Protein AF-X1N8H4-F1 (afdb_monomer)

pLDDT: mean 92.62, std 8.55, range [50.84, 98.31]

InterPro domains:
  IPR000014 PAS domain [PS50112] (42-113)
  IPR000014 PAS domain [SM00091] (44-111)
  IPR000014 PAS domain [TIGR00229] (40-139)
  IPR000014 PAS domain [cd00130] (53-140)
  IPR013767 PAS fold [PF00989] (44-139)
  IPR035965 PAS domain superfamily [SSF55785] (31-139)

Nearest PDB structures (foldseek):
  8px4-assembly2_B-2  TM=8.822E-01  e=3.911E-05  Leptospira interrogans serovar Copenhageni
  2gj3-assembly1_A  TM=8.617E-01  e=3.073E-04  Azotobacter vinelandii
  4hh2-assembly1_D  TM=5.587E-01  e=5.689E-05  Cereibacter sphaeroides 2.4.1
  8dik-assembly1_A  TM=7.702E-01  e=1.214E-03  Escherichia coli
  4pky-assembly3_G  TM=8.090E-01  e=1.659E-03  Homo sapiens

Sequence (140 aa):
MINVETTKEQLIVELEALRWRVAELEKLEAERRQVEEALRESEEKYRHLFDDLNDAAFLADVETGLIVETNRRGTVMLGRSRDEIVGMHQSELHPPGQADKYRQKFATHIQKGHAADYDGEVIRKDGTIVLVTISASALT

Mean predicted aligned error: 6.9 Å

Secondary structure (DSSP, 8-state):
---HHHHHHHHHHHHHHHHHHHHHHHHHHHHHHHHHHHHHHHHHHHHHHHHT-SS--EEE-TTT-BEEEE-HHHHHHHT--HHHHTTSBGGGGS-TT-HHHHHHHHHHHHHHSEEEEEEEEEE-TTS-EEEEEEEEE---

Organism: NCBI:txid412755

Solvent-accessible surface area (backbone atoms only — not comparable to full-atom values): 7772 Å² total; per-residue (Å²): 131,84,58,68,66,63,55,51,55,52,50,50,54,51,49,53,54,50,52,53,51,50,54,52,49,53,50,52,50,52,55,49,51,53,52,52,48,54,49,51,56,50,51,52,51,50,51,52,56,52,43,67,38,88,59,64,42,74,44,56,42,88,89,78,37,27,22,73,44,61,25,61,34,30,26,64,70,31,66,38,56,60,81,71,46,41,69,35,47,60,39,71,44,31,48,88,93,43,36,67,62,46,46,52,50,52,55,49,24,56,76,60,40,47,36,77,75,40,83,44,58,34,36,25,72,88,64,51,76,42,83,42,76,48,68,51,68,50,87,128

Foldseek 3Di:
DPPVVVVVVVVVVVVVVVVVVVVVVVVVVVVVVVVVVVVVVVVVVVLVVQQPDPAWDWDADLPQQFTQFIHPRVCVVQVHDGVVRGRDRPLQQADPPCSVVVVVVSNVQQVVQWDDWDWGWGAHPVRDIDIDTDIDGDDD

Structure (mmCIF, N/CA/C/O backbone):
data_AF-X1N8H4-F1
#
_entry.id   AF-X1N8H4-F1
#
loop_
_atom_site.group_PDB
_atom_site.id
_atom_site.type_symbol
_atom_site.label_atom_id
_atom_site.label_alt_id
_atom_site.label_comp_id
_atom_site.label_asym_id
_atom_site.label_entity_id
_atom_site.label_seq_id
_atom_site.pdbx_PDB_ins_code
_atom_site.Cartn_x
_atom_site.Cartn_y
_atom_site.Cartn_z
_atom_site.occupancy
_atom_site.B_iso_or_equiv
_atom_site.auth_seq_id
_atom_site.auth_comp_id
_atom_site.auth_asym_id
_atom_site.auth_atom_id
_atom_site.pdbx_PDB_model_num
ATOM 1 N N . MET A 1 1 ? 26.321 20.329 -62.137 1.00 50.84 1 MET A N 1
ATOM 2 C CA . MET A 1 1 ? 26.365 18.852 -62.093 1.00 50.84 1 MET A CA 1
ATOM 3 C C . MET A 1 1 ? 26.707 18.454 -60.673 1.00 50.84 1 MET A C 1
ATOM 5 O O . MET A 1 1 ? 27.805 18.767 -60.237 1.00 50.84 1 MET A O 1
ATOM 9 N N . ILE A 1 2 ? 25.767 17.868 -59.930 1.00 54.22 2 ILE A N 1
ATOM 10 C CA . ILE A 1 2 ? 26.079 17.261 -58.629 1.00 54.22 2 ILE A CA 1
ATOM 11 C C . ILE A 1 2 ? 26.935 16.029 -58.934 1.00 54.22 2 ILE A C 1
ATOM 13 O O . ILE A 1 2 ? 26.549 15.216 -59.775 1.00 54.22 2 ILE A O 1
ATOM 17 N N . ASN A 1 3 ? 28.128 15.952 -58.347 1.00 62.09 3 ASN A N 1
ATOM 18 C CA . ASN A 1 3 ? 29.046 14.848 -58.591 1.00 62.09 3 ASN A CA 1
ATOM 19 C C . ASN A 1 3 ? 28.478 13.575 -57.944 1.00 62.09 3 ASN A C 1
ATOM 21 O O . ASN A 1 3 ? 28.346 13.501 -56.724 1.00 62.09 3 ASN A O 1
ATOM 25 N N . VAL A 1 4 ? 28.113 12.595 -58.772 1.00 67.69 4 VAL A N 1
ATOM 26 C CA . VAL A 1 4 ? 27.457 11.344 -58.358 1.00 67.69 4 VAL A CA 1
ATOM 27 C C . VAL A 1 4 ? 28.317 10.551 -57.364 1.00 67.69 4 VAL A C 1
ATOM 29 O O . VAL A 1 4 ? 27.771 9.855 -56.510 1.00 67.69 4 VAL A O 1
ATOM 32 N N . GLU A 1 5 ? 29.646 10.674 -57.430 1.00 70.50 5 GLU A N 1
ATOM 33 C CA . GLU A 1 5 ? 30.564 10.056 -56.461 1.00 70.50 5 GLU A CA 1
ATOM 34 C C . GLU A 1 5 ? 30.422 10.666 -55.063 1.00 70.50 5 GLU A C 1
ATOM 36 O O . GLU A 1 5 ? 30.256 9.929 -54.093 1.00 70.50 5 GLU A O 1
ATOM 41 N N . THR A 1 6 ? 30.351 11.996 -54.961 1.00 67.69 6 THR A N 1
ATOM 42 C CA . THR A 1 6 ? 30.174 12.699 -53.681 1.00 67.69 6 THR A CA 1
ATOM 43 C C . THR A 1 6 ? 28.835 12.350 -53.023 1.00 67.69 6 THR A C 1
ATOM 45 O O . THR A 1 6 ? 28.755 12.223 -51.805 1.00 67.69 6 THR A O 1
ATOM 48 N N . THR A 1 7 ? 27.781 12.125 -53.815 1.00 83.06 7 THR A N 1
ATOM 49 C CA . THR A 1 7 ? 26.475 11.686 -53.291 1.00 83.06 7 THR A CA 1
ATOM 50 C C . THR A 1 7 ? 26.514 10.251 -52.757 1.00 83.06 7 THR A C 1
ATOM 52 O O . THR A 1 7 ? 25.867 9.957 -51.755 1.00 83.06 7 THR A O 1
ATOM 55 N N . LYS A 1 8 ? 27.282 9.347 -53.381 1.00 87.81 8 LYS A N 1
ATOM 56 C CA . LYS A 1 8 ? 27.435 7.967 -52.889 1.00 87.81 8 LYS A CA 1
ATOM 57 C C . LYS A 1 8 ? 28.201 7.908 -51.570 1.00 87.81 8 LYS A C 1
ATOM 59 O O . LYS A 1 8 ? 27.780 7.187 -50.673 1.00 87.81 8 LYS A O 1
ATOM 64 N N . GLU A 1 9 ? 29.282 8.671 -51.439 1.00 90.69 9 GLU A N 1
ATOM 65 C CA . GLU A 1 9 ? 30.056 8.744 -50.192 1.00 90.69 9 GLU A CA 1
ATOM 66 C C . GLU A 1 9 ? 29.217 9.306 -49.038 1.00 90.69 9 GLU A C 1
ATOM 68 O O . GLU A 1 9 ? 29.212 8.739 -47.948 1.00 90.69 9 GLU A O 1
ATOM 73 N N . GLN A 1 10 ? 28.432 10.358 -49.294 1.00 89.88 10 GLN A N 1
ATOM 74 C CA . GLN A 1 10 ? 27.507 10.921 -48.305 1.00 89.88 10 GLN A CA 1
ATOM 75 C C . GLN A 1 10 ? 26.458 9.902 -47.838 1.00 89.88 10 GLN A C 1
ATOM 77 O O . GLN A 1 10 ? 26.237 9.763 -46.637 1.00 89.88 10 GLN A O 1
ATOM 82 N N . LEU A 1 11 ? 25.862 9.146 -48.767 1.00 92.44 11 LEU A N 1
ATOM 83 C CA . LEU A 1 11 ? 24.883 8.105 -48.436 1.00 92.44 11 LEU A CA 1
ATOM 84 C C . LEU A 1 11 ? 25.494 6.953 -47.626 1.00 92.44 11 LEU A C 1
ATOM 86 O O . LEU A 1 11 ? 24.815 6.391 -46.772 1.00 92.44 11 LEU A O 1
ATOM 90 N N . ILE A 1 12 ? 26.759 6.593 -47.872 1.00 94.31 12 ILE A N 1
ATOM 91 C CA . ILE A 1 12 ? 27.456 5.562 -47.087 1.00 94.31 12 ILE A CA 1
ATOM 92 C C . ILE A 1 12 ? 27.632 6.029 -45.640 1.00 94.31 12 ILE A C 1
ATOM 94 O O . ILE A 1 12 ? 27.279 5.290 -44.724 1.00 94.31 12 ILE A O 1
ATOM 98 N N . VAL A 1 13 ? 28.095 7.265 -45.432 1.00 94.94 13 VAL A N 1
ATOM 99 C CA . VAL A 1 13 ? 28.268 7.838 -44.087 1.00 94.94 13 VAL A CA 1
ATOM 100 C C . VAL A 1 13 ? 26.933 7.922 -43.343 1.00 94.94 13 VAL A C 1
ATOM 102 O O . VAL A 1 13 ? 26.849 7.559 -42.170 1.00 94.94 13 VAL A O 1
ATOM 105 N N . GLU A 1 14 ? 25.867 8.356 -44.018 1.00 95.19 14 GLU A N 1
ATOM 106 C CA . GLU A 1 14 ? 24.528 8.425 -43.423 1.00 95.19 14 GLU A CA 1
ATOM 107 C C . GLU A 1 14 ? 23.984 7.031 -43.071 1.00 95.19 14 GLU A C 1
ATOM 109 O O . GLU A 1 14 ? 23.422 6.833 -41.992 1.00 95.19 14 GLU A O 1
ATOM 114 N N . LEU A 1 15 ? 24.211 6.035 -43.935 1.00 95.81 15 LEU A N 1
ATOM 115 C CA . LEU A 1 15 ? 23.825 4.649 -43.676 1.00 95.81 15 LEU A CA 1
ATOM 116 C C . LEU A 1 15 ? 24.580 4.056 -42.479 1.00 95.81 15 LEU A C 1
ATOM 118 O O . LEU A 1 15 ? 23.983 3.343 -41.671 1.00 95.81 15 LEU A O 1
ATOM 122 N N . GLU A 1 16 ? 25.876 4.337 -42.346 1.00 97.00 16 GLU A N 1
ATOM 123 C CA . GLU A 1 16 ? 26.683 3.906 -41.200 1.00 97.00 16 GLU A CA 1
ATOM 124 C C . GLU A 1 16 ? 26.206 4.556 -39.897 1.00 97.00 16 GLU A C 1
ATOM 126 O O . GLU A 1 16 ? 26.028 3.860 -38.893 1.00 97.00 16 GLU A O 1
ATOM 131 N N . ALA A 1 17 ? 25.902 5.856 -39.926 1.00 96.19 17 ALA A N 1
ATOM 132 C CA . ALA A 1 17 ? 25.345 6.569 -38.781 1.00 96.19 17 ALA A CA 1
ATOM 133 C C . ALA A 1 17 ? 23.975 6.007 -38.365 1.00 96.19 17 ALA A C 1
ATOM 135 O O . ALA A 1 17 ? 23.723 5.797 -37.174 1.00 96.19 17 ALA A O 1
ATOM 136 N N . LEU A 1 18 ? 23.100 5.704 -39.331 1.00 96.62 18 LEU A N 1
ATOM 137 C CA . LEU A 1 18 ? 21.789 5.121 -39.050 1.00 96.62 18 LEU A CA 1
ATOM 138 C C . LEU A 1 18 ? 21.915 3.712 -38.459 1.00 96.62 18 LEU A C 1
ATOM 140 O O . LEU A 1 18 ? 21.226 3.398 -37.491 1.00 96.62 18 LEU A O 1
ATOM 144 N N . ARG A 1 19 ? 22.823 2.880 -38.983 1.00 96.94 19 ARG A N 1
ATOM 145 C CA . ARG A 1 19 ? 23.103 1.546 -38.424 1.00 96.94 19 ARG A CA 1
ATOM 146 C C . ARG A 1 19 ? 23.582 1.625 -36.981 1.00 96.94 19 ARG A C 1
ATOM 148 O O . ARG A 1 19 ? 23.104 0.864 -36.146 1.00 96.94 19 ARG A O 1
ATOM 155 N N . TRP A 1 20 ? 24.478 2.564 -36.682 1.00 96.56 20 TRP A N 1
ATOM 156 C CA . TRP A 1 20 ? 24.934 2.793 -35.314 1.00 96.56 20 TRP A CA 1
ATOM 157 C C . TRP A 1 20 ? 23.776 3.212 -34.403 1.00 96.56 20 TRP A C 1
ATOM 159 O O . TRP A 1 20 ? 23.629 2.691 -33.299 1.00 96.56 20 TRP A O 1
ATOM 169 N N . ARG A 1 21 ? 22.893 4.095 -34.889 1.00 97.25 21 ARG A N 1
ATOM 170 C CA . ARG A 1 21 ? 21.727 4.536 -34.120 1.00 97.25 21 ARG A CA 1
ATOM 171 C C . ARG A 1 21 ? 20.731 3.409 -33.854 1.00 97.25 21 ARG A C 1
ATOM 173 O O . ARG A 1 21 ? 20.190 3.354 -32.755 1.00 97.25 21 ARG A O 1
ATOM 180 N N . VAL A 1 22 ? 20.496 2.530 -34.829 1.00 97.69 22 VAL A N 1
ATOM 181 C CA . VAL A 1 22 ? 19.633 1.350 -34.660 1.00 97.69 22 VAL A CA 1
ATOM 182 C C . VAL A 1 22 ? 20.212 0.409 -33.607 1.00 97.69 22 VAL A C 1
ATOM 184 O O . VAL A 1 22 ? 19.492 0.048 -32.683 1.00 97.69 22 VAL A O 1
ATOM 187 N N . ALA A 1 23 ? 21.509 0.098 -33.675 1.00 96.88 23 ALA A N 1
ATOM 188 C CA . ALA A 1 23 ? 22.157 -0.768 -32.689 1.00 96.88 23 ALA A CA 1
ATOM 189 C C . ALA A 1 23 ? 22.059 -0.204 -31.257 1.00 96.88 23 A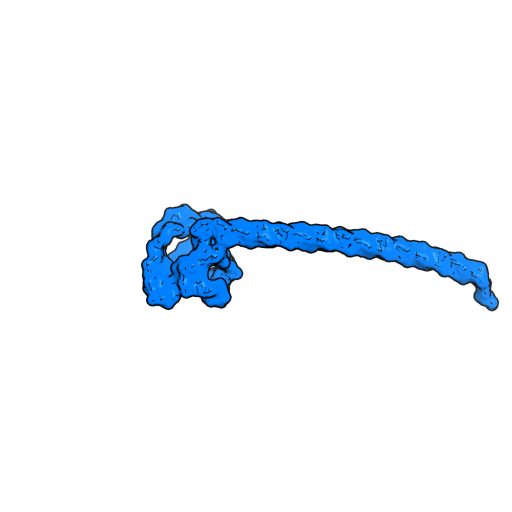LA A C 1
ATOM 191 O O . ALA A 1 23 ? 21.809 -0.947 -30.308 1.00 96.88 23 ALA A O 1
ATOM 192 N N . GLU A 1 24 ? 22.202 1.115 -31.096 1.00 97.56 24 GLU A N 1
ATOM 193 C CA . GLU A 1 24 ? 22.050 1.771 -29.793 1.00 97.56 24 GLU A CA 1
ATOM 194 C C . GLU A 1 24 ? 20.603 1.701 -29.271 1.00 97.56 24 GLU A C 1
ATOM 196 O O . GLU A 1 24 ? 20.379 1.476 -28.083 1.00 97.56 24 GLU A O 1
ATOM 201 N N . LEU A 1 25 ? 19.607 1.854 -30.151 1.00 97.38 25 LEU A N 1
ATOM 202 C CA . LEU A 1 25 ? 18.195 1.735 -29.777 1.00 97.38 25 LEU A CA 1
ATOM 203 C C . LEU A 1 25 ? 17.820 0.304 -29.384 1.00 97.38 25 LEU A C 1
ATOM 205 O O . LEU A 1 25 ? 17.115 0.118 -28.395 1.00 97.38 25 LEU A O 1
ATOM 209 N N . GLU A 1 26 ? 18.308 -0.695 -30.119 1.00 97.50 26 GLU A N 1
ATOM 210 C CA . GLU A 1 26 ? 18.091 -2.110 -29.796 1.00 97.50 26 GLU A CA 1
ATOM 211 C C . GLU A 1 26 ? 18.691 -2.467 -28.433 1.00 97.50 26 GLU A C 1
ATOM 213 O O . GLU A 1 26 ? 18.062 -3.161 -27.631 1.00 97.50 26 GLU A O 1
ATOM 218 N N . LYS A 1 27 ? 19.884 -1.939 -28.135 1.00 97.25 27 LYS A N 1
ATOM 219 C CA . LYS A 1 27 ? 20.521 -2.104 -26.828 1.00 97.25 27 LYS A CA 1
ATOM 220 C C . LYS A 1 27 ? 19.691 -1.466 -25.710 1.00 97.25 27 LYS A C 1
ATOM 222 O O . LYS A 1 27 ? 19.418 -2.132 -24.714 1.00 97.25 27 LYS A O 1
ATOM 227 N N . LEU A 1 28 ? 19.249 -0.219 -25.886 1.00 97.44 28 LEU A N 1
ATOM 228 C CA . LEU A 1 28 ? 18.414 0.475 -24.902 1.00 97.44 28 LEU A CA 1
ATOM 229 C C . LEU A 1 28 ? 17.078 -0.247 -24.671 1.00 97.44 28 LEU A C 1
ATOM 231 O O . LEU A 1 28 ? 16.601 -0.327 -23.541 1.00 97.44 28 LEU A O 1
ATOM 235 N N . GLU A 1 29 ? 16.464 -0.788 -25.725 1.00 97.75 29 GLU A N 1
ATOM 236 C CA . GLU A 1 29 ? 15.230 -1.564 -25.601 1.00 97.75 29 GLU A CA 1
ATOM 237 C C . GLU A 1 29 ? 15.454 -2.870 -24.828 1.00 97.75 29 GLU A C 1
ATOM 239 O O . GLU A 1 29 ? 14.639 -3.220 -23.971 1.00 97.75 29 GLU A O 1
ATOM 244 N N . ALA A 1 30 ? 16.560 -3.572 -25.083 1.00 97.50 30 ALA A N 1
ATOM 245 C CA . ALA A 1 30 ? 16.917 -4.772 -24.335 1.00 97.50 30 ALA A CA 1
ATOM 246 C C . ALA A 1 30 ? 17.148 -4.467 -22.845 1.00 97.50 30 ALA A C 1
ATOM 248 O O . ALA A 1 30 ? 16.616 -5.178 -21.992 1.00 97.50 30 ALA A O 1
ATOM 249 N N . GLU A 1 31 ? 17.873 -3.390 -22.530 1.00 97.12 31 GLU A N 1
ATOM 250 C CA . GLU A 1 31 ? 18.088 -2.928 -21.152 1.00 97.12 31 GLU A CA 1
ATOM 251 C C . GLU A 1 31 ? 16.762 -2.559 -20.472 1.00 97.12 31 GLU A C 1
ATOM 253 O O . GLU A 1 31 ? 16.500 -2.995 -19.349 1.00 97.12 31 GLU A O 1
ATOM 258 N N . ARG A 1 32 ? 15.872 -1.832 -21.165 1.00 97.44 32 ARG A N 1
ATOM 259 C CA . ARG A 1 32 ? 14.549 -1.477 -20.630 1.00 97.44 32 ARG A CA 1
ATOM 260 C C . ARG A 1 32 ? 13.721 -2.717 -20.303 1.00 97.44 32 ARG A C 1
ATOM 262 O O . ARG A 1 32 ? 13.169 -2.803 -19.212 1.00 97.44 32 ARG A O 1
ATOM 269 N N . ARG A 1 33 ? 13.671 -3.692 -21.216 1.00 97.25 33 ARG A N 1
ATOM 270 C CA . ARG A 1 33 ? 12.927 -4.947 -21.014 1.00 97.25 33 ARG A CA 1
ATOM 271 C C . ARG A 1 33 ? 13.471 -5.757 -19.840 1.00 97.25 33 ARG A C 1
ATOM 273 O O . ARG A 1 33 ? 12.689 -6.339 -19.100 1.00 97.25 33 ARG A O 1
ATOM 280 N N . GLN A 1 34 ? 14.790 -5.789 -19.650 1.00 96.56 34 GLN A N 1
ATOM 281 C CA . GLN A 1 34 ? 15.394 -6.467 -18.499 1.00 96.56 34 GLN A CA 1
ATOM 282 C C . GLN A 1 34 ? 14.983 -5.816 -17.175 1.00 96.56 34 GLN A C 1
ATOM 284 O O . GLN A 1 34 ? 14.674 -6.524 -16.220 1.00 96.56 34 GLN A O 1
ATOM 289 N N . VAL A 1 35 ? 14.947 -4.482 -17.121 1.00 96.06 35 VAL A N 1
ATOM 290 C CA . VAL A 1 35 ? 14.492 -3.747 -15.932 1.00 96.06 35 VAL A CA 1
ATOM 291 C C . VAL A 1 35 ? 13.000 -3.967 -15.679 1.00 96.06 35 VAL A C 1
ATOM 293 O O . VAL A 1 35 ? 12.614 -4.213 -14.540 1.00 96.06 35 VAL A O 1
ATOM 296 N N . GLU A 1 36 ? 12.167 -3.914 -16.722 1.00 96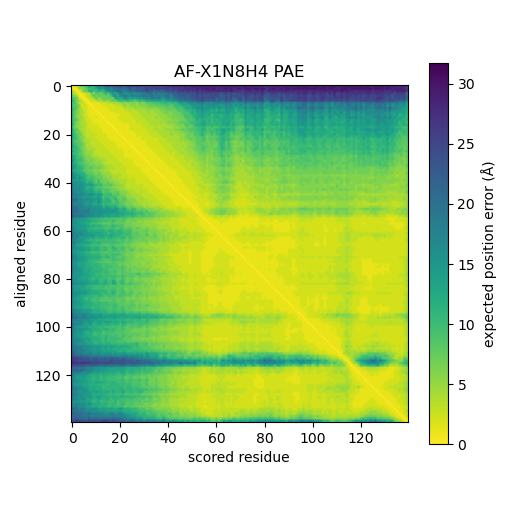.69 36 GLU A N 1
ATOM 297 C CA . GLU A 1 36 ? 10.724 -4.181 -16.628 1.00 96.69 36 GLU A CA 1
ATOM 298 C C . GLU A 1 36 ? 10.446 -5.599 -16.106 1.00 96.69 36 GLU A C 1
ATOM 300 O O . GLU A 1 36 ? 9.613 -5.776 -15.218 1.00 96.69 36 GLU A O 1
ATOM 305 N N . GLU A 1 37 ? 11.174 -6.601 -16.601 1.00 96.88 37 GLU A N 1
ATOM 306 C CA . GLU A 1 37 ? 11.008 -7.987 -16.162 1.00 96.88 37 GLU A CA 1
ATOM 307 C C . GLU A 1 37 ? 11.477 -8.193 -14.719 1.00 96.88 37 GLU A C 1
ATOM 309 O O . GLU A 1 37 ? 10.755 -8.779 -13.915 1.00 96.88 37 GLU A O 1
ATOM 314 N N . ALA A 1 38 ? 12.639 -7.646 -14.350 1.00 95.38 38 ALA A N 1
ATOM 315 C CA . ALA A 1 38 ? 13.126 -7.710 -12.974 1.00 95.38 38 ALA A CA 1
ATOM 316 C C . ALA A 1 38 ? 12.166 -7.016 -11.989 1.00 95.38 38 ALA A C 1
ATOM 318 O O . ALA A 1 38 ? 11.975 -7.487 -10.865 1.00 95.38 38 ALA A O 1
ATOM 319 N N . LEU A 1 39 ? 11.538 -5.910 -12.407 1.00 95.00 39 LEU A N 1
ATOM 320 C CA . LEU A 1 39 ? 10.504 -5.238 -11.625 1.00 95.00 39 LEU A CA 1
ATOM 321 C C . LEU A 1 39 ? 9.270 -6.134 -11.466 1.00 95.00 39 LEU A C 1
ATOM 323 O O . LEU A 1 39 ? 8.821 -6.337 -10.340 1.00 95.00 39 LEU A O 1
ATOM 327 N N . ARG A 1 40 ? 8.773 -6.723 -12.561 1.00 94.94 40 ARG A N 1
ATOM 328 C CA . ARG A 1 40 ? 7.621 -7.638 -12.550 1.00 94.94 40 ARG A CA 1
ATOM 329 C C . ARG A 1 40 ? 7.852 -8.833 -11.622 1.00 94.94 40 ARG A C 1
ATOM 331 O O . ARG A 1 40 ? 7.000 -9.136 -10.791 1.00 94.94 40 ARG A O 1
ATOM 338 N N . GLU A 1 41 ? 9.010 -9.482 -11.720 1.00 95.06 41 GLU A N 1
ATOM 339 C CA . GLU A 1 41 ? 9.378 -10.610 -10.855 1.00 95.06 41 GLU A CA 1
ATOM 340 C C . GLU A 1 41 ? 9.445 -10.201 -9.374 1.00 95.06 41 GLU A C 1
ATOM 342 O O . GLU A 1 41 ? 8.994 -10.938 -8.492 1.00 95.06 41 GLU A O 1
ATOM 347 N N . SER A 1 42 ? 9.979 -9.010 -9.086 1.00 94.38 42 SER A N 1
ATOM 348 C CA . SER A 1 42 ? 10.034 -8.463 -7.728 1.00 94.38 42 SER A CA 1
ATOM 349 C C . SER A 1 42 ? 8.636 -8.170 -7.170 1.00 94.38 42 SER A C 1
ATOM 351 O O . SER A 1 42 ? 8.341 -8.531 -6.029 1.00 94.38 42 SER A O 1
ATOM 353 N N . GLU A 1 43 ? 7.751 -7.571 -7.971 1.00 92.75 43 GLU A N 1
ATOM 354 C CA . GLU A 1 43 ? 6.364 -7.281 -7.590 1.00 92.75 43 GLU A CA 1
ATOM 355 C C . GLU A 1 43 ? 5.554 -8.555 -7.337 1.00 92.75 43 GLU A C 1
ATOM 357 O O . GLU A 1 43 ? 4.825 -8.640 -6.347 1.00 92.75 43 GLU A O 1
ATOM 362 N N . GLU A 1 44 ? 5.699 -9.569 -8.192 1.00 93.06 44 GLU A N 1
ATOM 363 C CA . GLU A 1 44 ? 5.052 -10.872 -8.011 1.00 93.06 44 GLU A CA 1
ATOM 364 C C . GLU A 1 44 ? 5.531 -11.546 -6.729 1.00 93.06 44 GLU A C 1
ATOM 366 O O . GLU A 1 44 ? 4.721 -12.004 -5.920 1.00 93.06 44 GLU A O 1
ATOM 371 N N . LYS A 1 45 ? 6.844 -11.539 -6.486 1.00 92.81 45 LYS A N 1
ATOM 372 C CA . LYS A 1 45 ? 7.421 -12.068 -5.250 1.00 92.81 45 LYS A CA 1
ATOM 373 C C . LYS A 1 45 ? 6.917 -11.318 -4.017 1.00 92.81 45 LYS A C 1
ATOM 375 O O . LYS A 1 45 ? 6.559 -11.963 -3.033 1.00 92.81 45 LYS A O 1
ATOM 380 N N . TYR A 1 46 ? 6.876 -9.985 -4.056 1.00 91.06 46 TYR A N 1
ATOM 381 C CA . TYR A 1 46 ? 6.327 -9.173 -2.969 1.00 91.06 46 TYR A CA 1
ATOM 382 C C . TYR A 1 46 ? 4.864 -9.534 -2.701 1.00 91.06 46 TYR A C 1
ATOM 384 O O . TYR A 1 46 ? 4.508 -9.802 -1.555 1.00 91.06 46 TYR A O 1
ATOM 392 N N . ARG A 1 47 ? 4.038 -9.609 -3.751 1.00 89.50 47 ARG A N 1
ATOM 393 C CA . ARG A 1 47 ? 2.616 -9.947 -3.635 1.00 89.50 47 ARG A CA 1
ATOM 394 C C . ARG A 1 47 ? 2.417 -11.317 -2.998 1.00 89.50 47 ARG A C 1
ATOM 396 O O . ARG A 1 47 ? 1.644 -11.430 -2.055 1.00 89.50 47 ARG A O 1
ATOM 403 N N . HIS A 1 48 ? 3.154 -12.328 -3.458 1.00 90.25 48 HIS A N 1
ATOM 404 C CA . HIS A 1 48 ? 3.097 -13.668 -2.876 1.00 90.25 48 HIS A CA 1
ATOM 405 C C . HIS A 1 48 ? 3.477 -13.669 -1.396 1.00 90.25 48 HIS A C 1
ATOM 407 O O . HIS A 1 48 ? 2.721 -14.174 -0.574 1.00 90.25 48 HIS A O 1
ATOM 413 N N . LEU A 1 49 ? 4.605 -13.051 -1.038 1.00 91.62 49 LEU A N 1
ATOM 414 C CA . LEU A 1 49 ? 5.046 -12.992 0.355 1.00 91.62 49 LEU A CA 1
ATOM 415 C C . LEU A 1 49 ? 4.045 -12.257 1.248 1.00 91.62 49 LEU A C 1
ATOM 417 O O . LEU A 1 49 ? 3.805 -12.694 2.368 1.00 91.62 49 LEU A O 1
ATOM 421 N N . PHE A 1 50 ? 3.471 -11.158 0.763 1.00 92.88 50 PHE A N 1
ATOM 422 C CA . PHE A 1 50 ? 2.517 -10.344 1.507 1.00 92.88 50 PHE A CA 1
ATOM 423 C C . PHE A 1 50 ? 1.172 -11.059 1.719 1.00 92.88 50 PHE A C 1
ATOM 425 O O . PHE A 1 50 ? 0.620 -11.017 2.823 1.00 92.88 50 PHE A O 1
ATOM 432 N N . ASP A 1 51 ? 0.668 -11.758 0.698 1.00 91.12 51 ASP A N 1
ATOM 433 C CA . ASP A 1 51 ? -0.578 -12.530 0.777 1.00 91.12 51 ASP A CA 1
ATOM 434 C C . ASP A 1 51 ? -0.451 -13.840 1.563 1.00 91.12 51 ASP A C 1
ATOM 436 O O . ASP A 1 51 ? -1.430 -14.267 2.182 1.00 91.12 51 ASP A O 1
ATOM 440 N N . ASP A 1 52 ? 0.739 -14.443 1.585 1.00 89.75 52 ASP A N 1
ATOM 441 C CA . ASP A 1 52 ? 1.020 -15.671 2.338 1.00 89.75 52 ASP A CA 1
ATOM 442 C C . ASP A 1 52 ? 1.300 -15.417 3.831 1.00 89.75 52 ASP A C 1
ATOM 444 O O . ASP A 1 52 ? 1.377 -16.368 4.616 1.00 89.75 52 ASP A O 1
ATOM 448 N N . LEU A 1 53 ? 1.424 -14.153 4.265 1.00 91.69 53 LEU A N 1
ATOM 449 C CA . LEU A 1 53 ? 1.498 -13.822 5.691 1.00 91.69 53 LEU A CA 1
ATOM 450 C C . LEU A 1 53 ? 0.268 -14.371 6.422 1.00 91.69 53 LEU A C 1
ATOM 452 O O . LEU A 1 53 ? -0.865 -14.184 5.988 1.00 91.69 53 LEU A O 1
ATOM 456 N N . ASN A 1 54 ? 0.485 -15.013 7.573 1.00 91.38 54 ASN A N 1
ATOM 457 C CA . ASN A 1 54 ? -0.603 -15.545 8.401 1.00 91.38 54 ASN A CA 1
ATOM 458 C C . ASN A 1 54 ? -1.393 -14.449 9.132 1.00 91.38 54 ASN A C 1
ATOM 460 O O . ASN A 1 54 ? -2.573 -14.652 9.453 1.00 91.38 54 ASN A O 1
ATOM 464 N N . ASP A 1 55 ? -0.757 -13.302 9.355 1.00 94.31 55 ASP A N 1
ATOM 465 C CA . ASP A 1 55 ? -1.329 -12.155 10.047 1.00 94.31 55 ASP A CA 1
ATOM 466 C C . ASP A 1 55 ? -1.957 -11.172 9.062 1.00 94.31 55 ASP A C 1
ATOM 468 O O . ASP A 1 55 ? -1.567 -11.072 7.896 1.00 94.31 55 ASP A O 1
ATOM 472 N N . ALA A 1 56 ? -2.962 -10.440 9.538 1.00 96.62 56 ALA A N 1
ATOM 473 C CA . ALA A 1 56 ? -3.551 -9.348 8.784 1.00 96.62 56 ALA A CA 1
ATOM 474 C C . ALA A 1 56 ? -2.545 -8.200 8.655 1.00 96.62 56 ALA A C 1
ATOM 476 O O . ALA A 1 56 ? -2.067 -7.680 9.662 1.00 96.62 56 ALA A O 1
ATOM 477 N N . ALA A 1 57 ? -2.267 -7.787 7.422 1.00 96.06 57 ALA A N 1
ATOM 478 C CA . ALA A 1 57 ? -1.346 -6.702 7.124 1.00 96.06 57 ALA A CA 1
ATOM 479 C C . ALA A 1 57 ? -2.061 -5.576 6.373 1.00 96.06 57 ALA A C 1
ATOM 481 O O . ALA A 1 57 ? -2.913 -5.814 5.509 1.00 96.06 57 ALA A O 1
ATOM 482 N N . PHE A 1 58 ? -1.690 -4.344 6.712 1.00 96.00 58 PHE A N 1
ATOM 483 C CA . PHE A 1 58 ? -2.206 -3.122 6.111 1.00 96.00 58 PHE A CA 1
ATOM 484 C C . PHE A 1 58 ? -1.038 -2.178 5.863 1.00 96.00 58 PHE A C 1
ATOM 486 O O . PHE A 1 58 ? -0.215 -1.963 6.753 1.00 96.00 58 PHE A O 1
ATOM 493 N N . LEU A 1 59 ? -0.986 -1.603 4.668 1.00 95.56 59 LEU A N 1
ATOM 494 C CA . LEU A 1 59 ? -0.098 -0.497 4.348 1.00 95.56 59 LEU A CA 1
ATOM 495 C C . LEU A 1 59 ? -0.946 0.766 4.286 1.00 95.56 59 LEU A C 1
ATOM 497 O O . LEU A 1 59 ? -1.969 0.791 3.602 1.00 95.56 59 LEU A O 1
ATOM 501 N N . ALA A 1 60 ? -0.528 1.802 5.003 1.00 96.44 60 ALA A N 1
ATOM 502 C CA . ALA A 1 60 ? -1.192 3.094 4.995 1.00 96.44 60 ALA A CA 1
ATOM 503 C C . ALA A 1 60 ? -0.200 4.187 4.614 1.00 96.44 60 ALA A C 1
ATOM 505 O O . ALA A 1 60 ? 0.962 4.155 5.021 1.00 96.44 60 ALA A O 1
ATOM 506 N N . ASP A 1 61 ? -0.685 5.149 3.845 1.00 96.31 61 ASP A N 1
ATOM 507 C CA . ASP A 1 61 ? 0.049 6.353 3.509 1.00 96.31 61 ASP A CA 1
ATOM 508 C C . ASP A 1 61 ? 0.266 7.200 4.772 1.00 96.31 61 ASP A C 1
ATOM 510 O O . ASP A 1 61 ? -0.657 7.432 5.559 1.00 96.31 61 ASP A O 1
ATOM 514 N N . VAL A 1 62 ? 1.507 7.625 4.998 1.00 94.12 62 VAL A N 1
ATOM 515 C CA . VAL A 1 62 ? 1.904 8.300 6.242 1.00 94.12 62 VAL A CA 1
ATOM 516 C C . VAL A 1 62 ? 1.354 9.719 6.352 1.00 94.12 62 VAL A C 1
ATOM 518 O O . VAL A 1 62 ? 1.140 10.198 7.465 1.00 94.12 62 VAL A O 1
ATOM 521 N N . GLU A 1 63 ? 1.108 10.389 5.225 1.00 93.56 63 GLU A N 1
ATOM 522 C CA . GLU A 1 63 ? 0.635 11.775 5.201 1.00 93.56 63 GLU A CA 1
ATOM 523 C C . GLU A 1 63 ? -0.879 11.846 5.402 1.00 93.5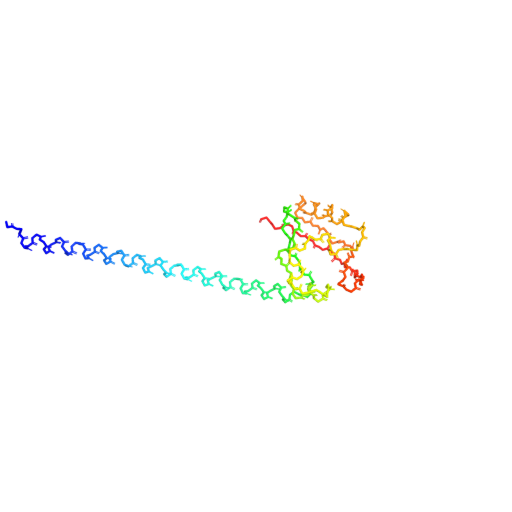6 63 GLU A C 1
ATOM 525 O O . GLU A 1 63 ? -1.387 12.668 6.166 1.00 93.56 63 GLU A O 1
ATOM 530 N N . THR A 1 64 ? -1.604 10.959 4.727 1.00 96.12 64 THR A N 1
ATOM 531 C CA . THR A 1 64 ? -3.067 10.964 4.666 1.00 96.12 64 THR A CA 1
ATOM 532 C C . THR A 1 64 ? -3.713 9.980 5.637 1.00 96.12 64 THR A C 1
ATOM 534 O O . THR A 1 64 ? -4.886 10.142 5.970 1.00 96.12 64 THR A O 1
ATOM 537 N N . GLY A 1 65 ? -2.985 8.954 6.089 1.00 96.00 65 GLY A N 1
ATOM 538 C CA . GLY A 1 65 ? -3.521 7.854 6.896 1.00 96.00 65 GLY A CA 1
ATOM 539 C C . GLY A 1 65 ? -4.445 6.907 6.124 1.00 96.00 65 GLY A C 1
ATOM 540 O O . GLY A 1 65 ? -5.099 6.061 6.742 1.00 96.00 65 GLY A O 1
ATOM 541 N N . LEU A 1 66 ? -4.533 7.056 4.798 1.00 98.19 66 LEU A N 1
ATOM 542 C CA . LEU A 1 66 ? -5.354 6.213 3.936 1.00 98.19 66 LEU A CA 1
ATOM 543 C C . LEU A 1 66 ? -4.677 4.865 3.720 1.00 98.19 66 LEU A C 1
ATOM 545 O O . LEU A 1 66 ? -3.480 4.791 3.449 1.00 98.19 66 LEU A O 1
ATOM 549 N N . ILE A 1 67 ? -5.451 3.791 3.813 1.00 98.25 67 ILE A N 1
ATOM 550 C CA . ILE A 1 67 ? -4.963 2.448 3.522 1.00 98.25 67 ILE A CA 1
ATOM 551 C C . ILE A 1 67 ? -4.742 2.338 2.015 1.00 98.25 67 ILE A C 1
ATOM 553 O O . ILE A 1 67 ? -5.667 2.538 1.231 1.00 98.25 67 ILE A O 1
ATOM 557 N N . VAL A 1 68 ? -3.523 2.001 1.613 1.00 97.19 68 VAL A N 1
ATOM 558 C CA . VAL A 1 68 ? -3.143 1.821 0.207 1.00 97.19 68 VAL A CA 1
ATOM 559 C C . VAL A 1 68 ? -3.162 0.352 -0.206 1.00 97.19 68 VAL A C 1
ATOM 561 O O . VAL A 1 68 ? -3.369 0.049 -1.378 1.00 97.19 68 VAL A O 1
ATOM 564 N N . GLU A 1 69 ? -2.982 -0.566 0.748 1.00 96.12 69 GLU A N 1
ATOM 565 C CA . GLU A 1 69 ? -2.927 -2.003 0.479 1.00 96.12 69 GLU A CA 1
ATOM 566 C C . GLU A 1 69 ? -3.298 -2.831 1.720 1.00 96.12 69 GLU A C 1
ATOM 568 O O . GLU A 1 69 ? -3.060 -2.422 2.859 1.00 96.12 69 GLU A O 1
ATOM 573 N N . THR A 1 70 ? -3.861 -4.021 1.506 1.00 97.56 70 THR A N 1
ATOM 574 C CA . THR A 1 70 ? -4.093 -5.023 2.551 1.00 97.56 70 THR A CA 1
ATOM 575 C C . THR A 1 70 ? -3.986 -6.435 1.990 1.00 97.56 70 THR A C 1
ATOM 577 O O . THR A 1 70 ? -4.383 -6.694 0.855 1.00 97.56 70 THR A O 1
ATOM 580 N N . ASN A 1 71 ? -3.457 -7.361 2.786 1.00 97.38 71 ASN A N 1
ATOM 581 C CA . ASN A 1 71 ? -3.316 -8.746 2.355 1.00 97.38 71 ASN A CA 1
ATOM 582 C C . ASN A 1 71 ? -4.630 -9.528 2.486 1.00 97.38 71 ASN A C 1
ATOM 584 O O . ASN A 1 71 ? -5.600 -9.103 3.132 1.00 97.38 71 ASN A O 1
ATOM 588 N N . ARG A 1 72 ? -4.643 -10.750 1.942 1.00 96.31 72 ARG A N 1
ATOM 589 C CA . ARG A 1 72 ? -5.785 -11.666 2.079 1.00 96.31 72 ARG A CA 1
ATOM 590 C C . ARG A 1 72 ? -6.246 -11.844 3.531 1.00 96.31 72 ARG A C 1
ATOM 592 O O . ARG A 1 72 ? -7.450 -11.906 3.783 1.00 96.31 72 ARG A O 1
ATOM 599 N N . ARG A 1 73 ? -5.341 -11.909 4.508 1.00 97.56 73 ARG A N 1
ATOM 600 C CA . ARG A 1 73 ? -5.724 -12.084 5.920 1.00 97.56 73 ARG A CA 1
ATOM 601 C C . ARG A 1 73 ? -6.427 -10.860 6.498 1.00 97.56 73 ARG A C 1
ATOM 603 O O . ARG A 1 73 ? -7.375 -11.044 7.258 1.00 97.56 73 ARG A O 1
ATOM 610 N N . GLY A 1 74 ? -6.053 -9.647 6.093 1.00 97.56 74 GLY A N 1
ATOM 611 C CA . GLY A 1 74 ? -6.751 -8.412 6.459 1.00 97.56 74 GLY A CA 1
ATOM 612 C C . GLY A 1 74 ? -8.198 -8.394 5.975 1.00 97.56 74 GLY A C 1
ATOM 613 O O . GLY A 1 74 ? -9.107 -8.130 6.767 1.00 97.56 74 GLY A O 1
ATOM 614 N N . THR A 1 75 ? -8.433 -8.793 4.721 1.00 97.38 75 THR A N 1
ATOM 615 C CA . THR A 1 75 ? -9.796 -8.898 4.160 1.00 97.38 75 THR A CA 1
ATOM 616 C C . THR A 1 75 ? -10.669 -9.890 4.937 1.00 97.38 75 THR A C 1
ATOM 618 O O . THR A 1 75 ? -11.785 -9.564 5.347 1.00 97.38 75 THR A O 1
ATOM 621 N N . VAL A 1 76 ? -10.131 -11.081 5.232 1.00 97.00 76 VAL A N 1
ATOM 622 C CA . VAL A 1 76 ? -10.814 -12.117 6.022 1.00 97.00 76 VAL A CA 1
ATOM 623 C C . VAL A 1 76 ? -11.076 -11.638 7.448 1.00 97.00 76 VAL A C 1
ATOM 625 O O . VAL A 1 76 ? -12.176 -11.827 7.966 1.00 97.00 76 VAL A O 1
ATOM 628 N N . MET A 1 77 ? -10.092 -10.998 8.085 1.00 97.25 77 MET A N 1
ATOM 629 C CA . MET A 1 77 ? -10.220 -10.507 9.454 1.00 97.25 77 MET A CA 1
ATOM 630 C C . MET A 1 77 ? -11.320 -9.455 9.572 1.00 97.25 77 MET A C 1
ATOM 632 O O . MET A 1 77 ? -12.100 -9.531 10.517 1.00 97.25 77 MET A O 1
ATOM 636 N N . LEU A 1 78 ? -11.398 -8.505 8.636 1.00 97.75 78 LEU A N 1
ATOM 637 C CA . LEU A 1 78 ? -12.374 -7.411 8.668 1.00 97.75 78 LEU A CA 1
ATOM 638 C C . LEU A 1 78 ? -13.738 -7.787 8.073 1.00 97.75 78 LEU A C 1
ATOM 640 O O . LEU A 1 78 ? -14.715 -7.065 8.283 1.00 97.75 78 LEU A O 1
ATOM 644 N N . GLY A 1 79 ? -13.824 -8.890 7.325 1.00 97.81 79 GLY A N 1
ATOM 645 C CA . GLY A 1 79 ? -15.026 -9.248 6.568 1.00 97.81 79 GLY A CA 1
ATOM 646 C C . GLY A 1 79 ? -15.358 -8.223 5.476 1.00 97.81 79 GLY A C 1
ATOM 647 O O . GLY A 1 79 ? -16.531 -7.994 5.178 1.00 97.81 79 GLY A O 1
ATOM 648 N N . ARG A 1 80 ? -14.332 -7.564 4.925 1.00 98.19 80 ARG A N 1
ATOM 649 C CA . ARG A 1 80 ? -14.428 -6.552 3.863 1.00 98.19 80 ARG A CA 1
ATOM 650 C C . ARG A 1 80 ? -13.566 -6.981 2.686 1.00 98.19 80 ARG A C 1
ATOM 652 O O . ARG A 1 80 ? -12.508 -7.576 2.883 1.00 98.19 80 ARG A O 1
ATOM 659 N N . SER A 1 81 ? -14.009 -6.678 1.473 1.00 97.88 81 SER A N 1
ATOM 660 C CA . SER A 1 81 ? -13.165 -6.843 0.289 1.00 97.88 81 SER A CA 1
ATOM 661 C C . SER A 1 81 ? -12.004 -5.844 0.305 1.00 97.88 81 SER A C 1
ATOM 663 O O . SER A 1 81 ? -12.070 -4.812 0.975 1.00 97.88 81 SER A O 1
ATOM 665 N N . ARG A 1 82 ? -10.938 -6.138 -0.446 1.00 96.88 82 ARG A N 1
ATOM 666 C CA . ARG A 1 82 ? -9.796 -5.226 -0.601 1.00 96.88 82 ARG A CA 1
ATOM 667 C C . ARG A 1 82 ? -10.246 -3.846 -1.090 1.00 96.88 82 ARG A C 1
ATOM 669 O O . ARG A 1 82 ? -9.825 -2.848 -0.520 1.00 96.88 82 ARG A O 1
ATOM 676 N N . ASP A 1 83 ? -11.142 -3.804 -2.072 1.00 97.69 83 ASP A N 1
ATOM 677 C CA . ASP A 1 83 ? -11.641 -2.561 -2.677 1.00 97.69 83 ASP A CA 1
ATOM 678 C C . ASP A 1 83 ? -12.470 -1.708 -1.708 1.00 97.69 83 ASP A C 1
ATOM 680 O O . ASP A 1 83 ? -12.579 -0.501 -1.883 1.00 97.69 83 ASP A O 1
ATOM 684 N N . GLU A 1 84 ? -13.044 -2.318 -0.668 1.00 97.81 84 GLU A N 1
ATOM 685 C CA . GLU A 1 84 ? -13.718 -1.588 0.408 1.00 97.81 84 GLU A CA 1
ATOM 686 C C . GLU A 1 84 ? -12.750 -1.071 1.474 1.00 97.81 84 GLU A C 1
ATOM 688 O O . GLU A 1 84 ? -13.107 -0.150 2.201 1.00 97.81 84 GLU A O 1
ATOM 693 N N . ILE A 1 85 ? -11.579 -1.699 1.627 1.00 98.31 85 ILE A N 1
ATOM 694 C CA . ILE A 1 85 ? -10.573 -1.343 2.638 1.00 98.31 85 ILE A CA 1
ATOM 695 C C . ILE A 1 85 ? -9.629 -0.267 2.099 1.00 98.31 85 ILE A C 1
ATOM 697 O O . ILE A 1 85 ? -9.314 0.690 2.805 1.00 98.31 85 ILE A O 1
ATOM 701 N N . VAL A 1 86 ? -9.157 -0.426 0.863 1.00 98.00 86 VAL A N 1
ATOM 702 C CA . VAL A 1 86 ? -8.253 0.532 0.222 1.00 98.00 86 VAL A CA 1
ATOM 703 C C . VAL A 1 86 ? -8.978 1.865 0.041 1.00 98.00 86 VAL A C 1
ATOM 705 O O . VAL A 1 86 ? -10.096 1.923 -0.462 1.00 98.00 86 VAL A O 1
ATOM 708 N N . GLY A 1 87 ? -8.338 2.944 0.480 1.00 98.06 87 GLY A N 1
ATOM 709 C CA . GLY A 1 87 ? -8.912 4.285 0.523 1.00 98.06 87 GLY A CA 1
ATOM 710 C C . GLY A 1 87 ? -9.683 4.610 1.805 1.00 98.06 87 GLY A C 1
ATOM 711 O O . GLY A 1 87 ? -10.031 5.772 1.997 1.00 98.06 87 GLY A O 1
ATOM 712 N N . MET A 1 88 ? -9.916 3.653 2.712 1.00 97.81 88 MET A N 1
ATOM 713 C CA . MET A 1 88 ? -10.384 3.986 4.061 1.00 97.81 88 MET A CA 1
ATOM 714 C C . MET A 1 88 ? -9.268 4.653 4.858 1.00 97.81 88 MET A C 1
ATOM 716 O O . MET A 1 88 ? -8.098 4.281 4.743 1.00 97.81 88 MET A O 1
ATOM 720 N N . HIS A 1 89 ? -9.624 5.574 5.747 1.00 97.88 89 HIS A N 1
ATOM 721 C CA . HIS A 1 89 ? -8.674 6.067 6.730 1.00 97.88 89 HIS A CA 1
ATOM 722 C C . HIS A 1 89 ? -8.462 5.003 7.821 1.00 97.88 89 HIS A C 1
ATOM 724 O O . HIS A 1 89 ? -9.424 4.448 8.351 1.00 97.88 89 HIS A O 1
ATOM 730 N N . GLN A 1 90 ? -7.214 4.736 8.223 1.00 96.69 90 GLN A N 1
ATOM 731 C CA . GLN A 1 90 ? -6.876 3.657 9.173 1.00 96.69 90 GLN A CA 1
ATOM 732 C C . GLN A 1 90 ? -7.686 3.698 10.482 1.00 96.69 90 GLN A C 1
ATOM 734 O O . GLN A 1 90 ? -8.064 2.663 11.025 1.00 96.69 90 GLN A O 1
ATOM 739 N N . SER A 1 91 ? -8.049 4.898 10.955 1.00 96.81 91 SER A N 1
ATOM 740 C CA . SER A 1 91 ? -8.847 5.061 12.178 1.00 96.81 91 SER A CA 1
ATOM 741 C C . SER A 1 91 ? -10.255 4.460 12.089 1.00 96.81 91 SER A C 1
ATOM 743 O O . SER A 1 91 ? -10.885 4.242 13.120 1.00 96.81 91 SER A O 1
ATOM 745 N N . GLU A 1 92 ? -10.769 4.245 10.877 1.00 96.81 92 GLU A N 1
ATOM 746 C CA . GLU A 1 92 ? -12.085 3.654 10.609 1.00 96.81 92 GLU A CA 1
ATOM 747 C C . GLU A 1 92 ? -12.099 2.128 10.767 1.00 96.81 92 GLU A C 1
ATOM 749 O O . GLU A 1 92 ? -13.169 1.523 10.809 1.00 96.81 92 GLU A O 1
ATOM 75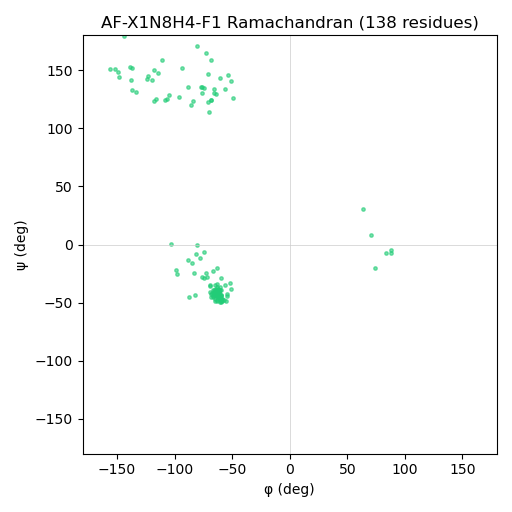4 N N . LEU A 1 93 ? -10.926 1.495 10.888 1.00 97.06 93 LEU A N 1
ATOM 755 C CA . LEU A 1 93 ? -10.822 0.068 11.201 1.00 97.06 93 LEU A CA 1
ATOM 756 C C . LEU A 1 93 ? -11.129 -0.244 12.667 1.00 97.06 93 LEU A C 1
ATOM 758 O O . LEU A 1 93 ? -11.193 -1.412 13.042 1.00 97.06 93 LEU A O 1
ATOM 762 N N . HIS A 1 94 ? -11.313 0.775 13.503 1.00 96.69 94 HIS A N 1
ATOM 763 C CA . HIS A 1 94 ? -11.466 0.641 14.946 1.00 96.69 94 HIS A CA 1
ATOM 764 C C . HIS A 1 94 ? -12.893 0.969 15.407 1.00 96.69 94 HIS A C 1
ATOM 766 O O . HIS A 1 94 ? -13.620 1.676 14.704 1.00 96.69 94 HIS A O 1
ATOM 772 N N . PRO A 1 95 ? -13.318 0.488 16.594 1.00 96.44 95 PRO A N 1
ATOM 773 C CA . PRO A 1 95 ? -14.657 0.756 17.106 1.00 96.44 95 PRO A CA 1
ATOM 774 C C . PRO A 1 95 ? -15.009 2.258 17.155 1.00 96.44 95 PRO A C 1
ATOM 776 O O . PRO A 1 95 ? -14.140 3.090 17.458 1.00 96.44 95 PRO A O 1
ATOM 779 N N . PRO A 1 96 ? -16.287 2.623 16.921 1.00 91.06 96 PRO A N 1
ATOM 780 C CA . PRO A 1 96 ? -16.753 4.002 17.028 1.00 91.06 96 PRO A CA 1
ATOM 781 C C . PRO A 1 96 ? -16.365 4.642 18.367 1.00 91.06 96 PRO A C 1
ATOM 783 O O . PRO A 1 96 ? -16.406 4.003 19.415 1.00 91.06 96 PRO A O 1
ATOM 786 N N . GLY A 1 97 ? -15.971 5.916 18.333 1.00 92.88 97 GLY A N 1
ATOM 787 C CA . GLY A 1 97 ? -15.504 6.648 19.517 1.00 92.88 97 GLY A CA 1
ATOM 788 C C . GLY A 1 97 ? -14.025 6.440 19.869 1.00 92.88 97 GLY A C 1
ATOM 789 O O . GLY A 1 97 ? -13.511 7.162 20.717 1.00 92.88 97 GLY A O 1
ATOM 790 N N . GLN A 1 98 ? -13.306 5.528 19.198 1.00 94.44 98 GLN A N 1
ATOM 791 C CA . GLN A 1 98 ? -11.857 5.350 19.393 1.00 94.44 98 GLN A CA 1
ATOM 792 C C . GLN A 1 98 ? -10.988 5.953 18.277 1.00 94.44 98 GLN A C 1
ATOM 794 O O . GLN A 1 98 ? -9.762 5.879 18.355 1.00 94.44 98 GLN A O 1
ATOM 799 N N . ALA A 1 99 ? -11.582 6.580 17.259 1.00 91.94 99 ALA A N 1
ATOM 800 C CA . ALA A 1 99 ? -10.851 7.078 16.091 1.00 91.94 99 ALA A CA 1
ATOM 801 C C . ALA A 1 99 ? -9.684 8.022 16.454 1.00 91.94 99 ALA A C 1
ATOM 803 O O . ALA A 1 99 ? -8.586 7.870 15.922 1.00 91.94 99 ALA A O 1
ATOM 804 N N . ASP A 1 100 ? -9.881 8.948 17.401 1.00 94.75 100 ASP A N 1
ATOM 805 C CA . ASP A 1 100 ? -8.830 9.885 17.830 1.00 94.75 100 ASP A CA 1
ATOM 806 C C . ASP A 1 100 ? -7.657 9.188 18.522 1.00 94.75 100 ASP A C 1
ATOM 808 O O . ASP A 1 100 ? -6.498 9.510 18.257 1.00 94.75 100 ASP A O 1
ATOM 812 N N . LYS A 1 101 ? -7.942 8.177 19.349 1.00 94.88 101 LYS A N 1
ATOM 813 C CA . LYS A 1 101 ? -6.920 7.350 20.005 1.00 94.88 101 LYS A CA 1
ATOM 814 C C . LYS A 1 101 ? -6.033 6.667 18.963 1.00 94.88 101 LYS A C 1
ATOM 816 O O . LYS A 1 101 ? -4.811 6.704 19.086 1.00 94.88 101 LYS A O 1
ATOM 821 N N . TYR A 1 102 ? -6.621 6.068 17.928 1.00 94.31 102 TYR A N 1
ATOM 822 C CA . TYR A 1 102 ? -5.849 5.377 16.890 1.00 94.31 102 TYR A CA 1
ATOM 823 C C . TYR A 1 102 ? -5.171 6.332 15.900 1.00 94.31 102 TYR A C 1
ATOM 825 O O . TYR A 1 102 ? -4.080 6.027 15.426 1.00 94.31 102 TYR A O 1
ATOM 833 N N . ARG A 1 103 ? -5.716 7.535 15.664 1.00 94.94 103 ARG A N 1
ATOM 834 C CA . ARG A 1 103 ? -4.985 8.619 14.980 1.00 94.94 103 ARG A CA 1
ATOM 835 C C . ARG A 1 103 ? -3.719 9.025 15.734 1.00 94.94 103 ARG A C 1
ATOM 837 O O . ARG A 1 103 ? -2.654 9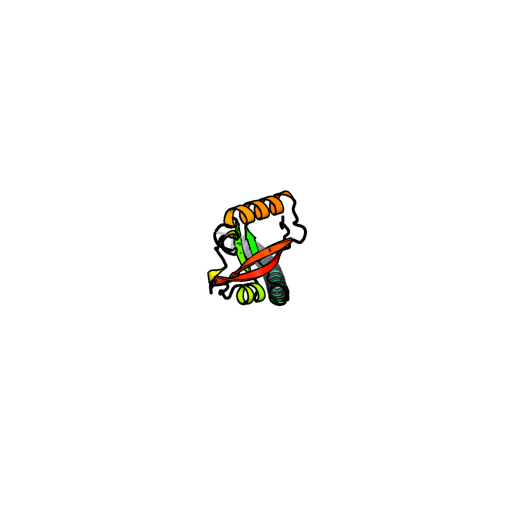.117 15.133 1.00 94.94 103 ARG A O 1
ATOM 844 N N . GLN A 1 104 ? -3.814 9.218 17.049 1.00 93.38 104 GLN A N 1
ATOM 845 C CA . GLN A 1 104 ? -2.659 9.572 17.881 1.00 93.38 104 GLN A CA 1
ATOM 846 C C . GLN A 1 104 ? -1.610 8.458 17.917 1.00 93.38 104 GLN A C 1
ATOM 848 O O . GLN A 1 104 ? -0.413 8.738 17.817 1.00 93.38 104 GLN A O 1
ATOM 853 N N . LYS A 1 105 ? -2.043 7.194 18.019 1.00 92.19 105 LYS A N 1
ATOM 854 C CA . LYS A 1 105 ? -1.136 6.043 17.921 1.00 92.19 105 LYS A CA 1
ATOM 855 C C . LYS A 1 105 ? -0.430 6.014 16.568 1.00 92.19 105 LYS A C 1
ATOM 857 O O . LYS A 1 105 ? 0.793 5.983 16.543 1.00 92.19 105 LYS A O 1
ATOM 862 N N . PHE A 1 106 ? -1.171 6.140 15.467 1.00 93.00 106 PHE A N 1
ATOM 863 C CA . PHE A 1 106 ? -0.603 6.198 14.119 1.00 93.00 106 PHE A CA 1
ATOM 864 C C . PHE A 1 106 ? 0.447 7.310 13.970 1.00 93.00 106 PHE A C 1
ATOM 866 O O . PHE A 1 106 ? 1.577 7.038 13.571 1.00 93.00 106 PHE A O 1
ATOM 873 N N . ALA A 1 107 ? 0.136 8.536 14.404 1.00 91.94 107 ALA A N 1
ATOM 874 C CA . ALA A 1 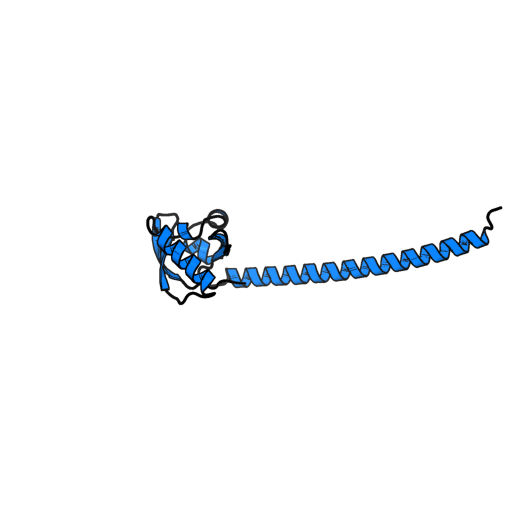107 ? 1.087 9.650 14.383 1.00 91.94 107 ALA A CA 1
ATOM 875 C C . ALA A 1 107 ? 2.340 9.374 15.235 1.00 91.94 107 ALA A C 1
ATOM 877 O O . ALA A 1 107 ? 3.460 9.689 14.833 1.00 91.94 107 ALA A O 1
ATOM 878 N N . THR A 1 108 ? 2.168 8.733 16.395 1.00 90.00 108 THR A N 1
ATOM 879 C CA . THR A 1 108 ? 3.285 8.326 17.259 1.00 90.00 108 THR A CA 1
ATOM 880 C C . THR A 1 108 ? 4.174 7.289 16.571 1.00 90.00 108 THR A C 1
ATOM 882 O O . THR A 1 108 ? 5.394 7.341 16.718 1.00 90.00 108 THR A O 1
ATOM 885 N N . HIS A 1 109 ? 3.590 6.355 15.817 1.00 88.44 109 HIS A N 1
ATOM 886 C CA . HIS A 1 109 ? 4.343 5.331 15.091 1.00 88.44 109 HIS A CA 1
ATOM 887 C C . HIS A 1 109 ? 5.198 5.944 13.985 1.00 88.44 109 HIS A C 1
ATOM 889 O O . HIS A 1 109 ? 6.364 5.582 13.861 1.00 88.44 109 HIS A O 1
ATOM 895 N N . ILE A 1 110 ? 4.648 6.909 13.241 1.00 90.12 110 ILE A N 1
ATOM 896 C CA . ILE A 1 110 ? 5.392 7.650 12.215 1.00 90.12 110 ILE A CA 1
ATOM 897 C C . ILE A 1 110 ? 6.581 8.375 12.847 1.00 90.12 110 ILE A C 1
ATOM 899 O O . ILE A 1 110 ? 7.708 8.228 12.387 1.00 90.12 110 ILE A O 1
ATOM 903 N N . GLN A 1 111 ? 6.357 9.102 13.947 1.00 88.31 111 GLN A N 1
ATOM 904 C CA . GLN A 1 111 ? 7.421 9.856 14.620 1.00 88.31 111 GLN A CA 1
ATOM 905 C C . GLN A 1 111 ? 8.535 8.967 15.184 1.00 88.31 111 GLN A C 1
ATOM 907 O O . GLN A 1 111 ? 9.696 9.367 15.190 1.00 88.31 111 GLN A O 1
ATOM 912 N N . LYS A 1 112 ? 8.192 7.780 15.694 1.00 86.56 112 LYS A N 1
ATOM 913 C CA . LYS A 1 112 ? 9.161 6.852 16.296 1.00 86.56 112 LYS A CA 1
ATOM 914 C C . LYS A 1 112 ? 9.806 5.900 15.286 1.00 86.56 112 LYS A C 1
ATOM 916 O O . LYS A 1 112 ? 10.755 5.213 15.652 1.00 86.56 112 LYS A O 1
ATOM 921 N N . GLY A 1 113 ? 9.274 5.791 14.068 1.00 83.62 113 GLY A N 1
ATOM 922 C CA . GLY A 1 113 ? 9.671 4.801 13.057 1.00 83.62 113 GLY A CA 1
ATOM 923 C C . GLY A 1 113 ? 9.190 3.368 13.338 1.00 83.62 113 GLY A C 1
ATOM 924 O O . GLY A 1 113 ? 9.083 2.548 12.424 1.00 83.62 113 GLY A O 1
ATOM 925 N N . HIS A 1 114 ? 8.853 3.052 14.591 1.00 79.75 114 HIS A N 1
ATOM 926 C CA . HIS A 1 114 ? 8.327 1.757 15.007 1.00 79.75 114 HIS A CA 1
ATOM 927 C C . HIS A 1 114 ? 7.42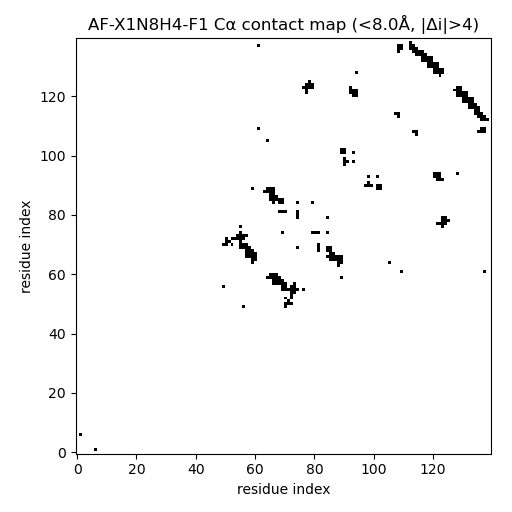6 1.878 16.243 1.00 79.75 114 HIS A C 1
ATOM 929 O O . HIS A 1 114 ? 7.607 2.751 17.099 1.00 79.75 114 HIS A O 1
ATOM 935 N N . ALA A 1 115 ? 6.468 0.963 16.340 1.00 69.81 115 ALA A N 1
ATOM 936 C CA . ALA A 1 115 ? 5.587 0.779 17.476 1.00 69.81 115 ALA A CA 1
ATOM 937 C C . ALA A 1 115 ? 5.783 -0.607 18.081 1.00 69.81 115 ALA A C 1
ATOM 939 O O . ALA A 1 115 ? 5.593 -1.604 17.386 1.00 69.81 115 ALA A O 1
ATOM 940 N N . ALA A 1 116 ? 6.103 -0.647 19.376 1.00 68.44 116 ALA A N 1
ATOM 941 C CA . ALA A 1 116 ? 6.068 -1.884 20.143 1.00 68.44 116 ALA A CA 1
ATOM 942 C C . ALA A 1 116 ? 4.649 -2.469 20.139 1.00 68.44 116 ALA A C 1
ATOM 944 O O . ALA A 1 116 ? 3.678 -1.712 20.217 1.00 68.44 116 ALA A O 1
ATOM 945 N N . ASP A 1 117 ? 4.565 -3.796 20.080 1.00 82.44 117 ASP A N 1
ATOM 946 C CA . ASP A 1 117 ? 3.321 -4.562 20.088 1.00 82.44 117 ASP A CA 1
ATOM 947 C C . ASP A 1 117 ? 2.398 -4.107 21.224 1.00 82.44 117 ASP A C 1
ATOM 949 O O . ASP A 1 117 ? 2.791 -4.055 22.394 1.00 82.44 117 ASP A O 1
ATOM 953 N N . TYR A 1 118 ? 1.159 -3.757 20.881 1.00 90.19 118 TYR A N 1
ATOM 954 C CA . TYR A 1 118 ? 0.145 -3.393 21.864 1.00 90.19 118 TYR A CA 1
ATOM 955 C C . TYR A 1 118 ? -1.214 -3.984 21.513 1.00 90.19 118 TYR A C 1
ATOM 957 O O . TYR A 1 118 ? -1.563 -4.139 20.343 1.00 90.19 118 TYR A O 1
ATOM 965 N N . ASP A 1 119 ? -2.028 -4.217 22.537 1.00 94.50 119 ASP A N 1
ATOM 966 C CA . ASP A 1 119 ? -3.383 -4.716 22.343 1.00 94.50 119 ASP A CA 1
ATOM 967 C C . ASP A 1 119 ? -4.333 -3.608 21.874 1.00 94.50 119 ASP A C 1
ATOM 969 O O . ASP A 1 119 ? -4.350 -2.469 22.370 1.00 94.50 119 ASP A O 1
ATOM 973 N N . GLY A 1 120 ? -5.136 -3.957 20.881 1.00 94.06 120 GLY A N 1
ATOM 974 C CA . GLY A 1 120 ? -6.090 -3.097 20.216 1.00 94.06 120 GLY A CA 1
ATOM 975 C C . GLY A 1 120 ? -7.353 -3.847 19.822 1.00 94.06 120 GLY A C 1
ATOM 976 O O . GLY A 1 120 ? -7.527 -5.042 20.055 1.00 94.06 120 GLY A O 1
ATOM 977 N N . GLU A 1 121 ? -8.255 -3.094 19.217 1.00 96.56 121 GLU A N 1
ATOM 978 C CA . GLU A 1 121 ? -9.571 -3.560 18.814 1.00 96.56 121 GLU A CA 1
ATOM 979 C C . GLU A 1 121 ? -9.828 -3.091 17.394 1.00 96.56 121 GLU A C 1
ATOM 981 O O . GLU A 1 121 ? -9.659 -1.904 17.102 1.00 96.56 121 GLU A O 1
ATOM 986 N N . VAL A 1 122 ? -10.265 -3.997 16.529 1.00 97.00 122 VAL A N 1
ATOM 987 C CA . VAL A 1 122 ? -10.741 -3.666 15.182 1.00 97.00 122 VAL A CA 1
ATOM 988 C C . VAL A 1 122 ? -12.204 -4.055 15.033 1.00 97.00 122 VAL A C 1
ATOM 990 O O . VAL A 1 122 ? -12.677 -4.984 15.689 1.00 97.00 122 VAL A O 1
ATOM 993 N N . ILE A 1 123 ? -12.932 -3.332 14.187 1.00 97.38 123 ILE A N 1
ATOM 994 C CA . ILE A 1 123 ? -14.349 -3.569 13.920 1.00 97.38 123 ILE A CA 1
ATOM 995 C C . ILE A 1 123 ? -14.537 -4.196 12.537 1.00 97.38 123 ILE A C 1
ATOM 997 O O . ILE A 1 123 ? -14.087 -3.675 11.514 1.00 97.38 123 ILE A O 1
ATOM 1001 N N . ARG A 1 124 ? -15.221 -5.339 12.504 1.00 98.00 124 ARG A N 1
ATOM 1002 C CA . ARG A 1 124 ? -15.622 -6.006 11.263 1.00 98.00 124 ARG A CA 1
ATOM 1003 C C . ARG A 1 124 ? -16.756 -5.262 10.568 1.00 98.00 124 ARG A C 1
ATOM 1005 O O . ARG A 1 124 ? -17.455 -4.450 11.169 1.00 98.00 124 ARG A O 1
ATOM 1012 N N . LYS A 1 125 ? -16.989 -5.586 9.293 1.00 96.94 125 LYS A N 1
ATOM 1013 C CA . LYS A 1 125 ? -18.134 -5.073 8.520 1.00 96.94 125 LYS A CA 1
ATOM 1014 C C . LYS A 1 125 ? -19.487 -5.361 9.181 1.00 96.94 125 LYS A C 1
ATOM 1016 O O . LYS A 1 125 ? -20.390 -4.540 9.085 1.00 96.94 125 LYS A O 1
ATOM 1021 N N . ASP A 1 126 ? -19.616 -6.503 9.853 1.00 97.00 126 ASP A N 1
ATOM 1022 C CA . ASP A 1 126 ? -20.832 -6.906 10.572 1.00 97.00 126 ASP A CA 1
ATOM 1023 C C . ASP A 1 126 ? -20.982 -6.250 11.961 1.00 97.00 126 ASP A C 1
ATOM 1025 O O . ASP A 1 126 ? -21.967 -6.496 12.654 1.00 97.00 126 ASP A O 1
ATOM 1029 N N . GLY A 1 127 ? -20.023 -5.409 12.369 1.00 96.44 127 GLY A N 1
ATOM 1030 C CA . GLY A 1 127 ? -19.993 -4.743 13.670 1.00 96.44 127 GLY A CA 1
ATOM 1031 C C . GLY A 1 127 ? -19.307 -5.539 14.784 1.00 96.44 127 GLY A C 1
ATOM 1032 O O . GLY A 1 127 ? -19.119 -5.002 15.875 1.00 96.44 127 GLY A O 1
ATOM 1033 N N . THR A 1 128 ? -18.889 -6.785 14.537 1.00 97.50 128 THR A N 1
ATOM 1034 C CA . THR A 1 128 ? -18.169 -7.598 15.526 1.00 97.50 128 THR A CA 1
ATOM 1035 C C . THR A 1 128 ? -16.809 -6.982 15.837 1.00 97.50 128 THR A C 1
ATOM 1037 O O . THR A 1 128 ? -16.046 -6.644 14.929 1.00 97.50 128 THR A O 1
ATOM 1040 N N . ILE A 1 129 ? -16.473 -6.888 17.123 1.00 97.50 129 ILE A N 1
ATOM 1041 C CA . ILE A 1 129 ? -15.164 -6.415 17.579 1.00 97.50 129 ILE A CA 1
ATOM 1042 C C . ILE A 1 129 ? -14.196 -7.595 17.679 1.00 97.50 129 ILE A C 1
ATOM 1044 O O 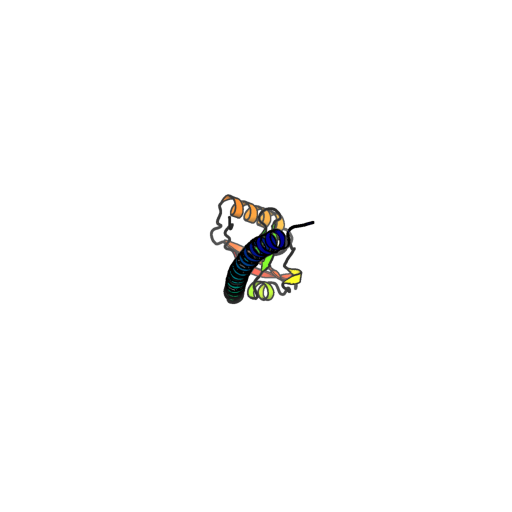. ILE A 1 129 ? -14.537 -8.660 18.195 1.00 97.50 129 ILE A O 1
ATOM 1048 N N . VAL A 1 130 ? -12.978 -7.395 17.185 1.00 97.12 130 VAL A N 1
ATOM 1049 C CA . VAL A 1 130 ? -11.881 -8.365 17.234 1.00 97.12 130 VAL A CA 1
ATOM 1050 C C . VAL A 1 130 ? -10.763 -7.782 18.073 1.00 97.12 130 VAL A C 1
ATOM 1052 O O . VAL A 1 130 ? -10.282 -6.688 17.776 1.00 97.12 130 VAL A O 1
ATOM 1055 N N . LEU A 1 131 ? -10.340 -8.524 19.093 1.00 97.44 131 LEU A N 1
ATOM 1056 C CA . LEU A 1 131 ? -9.129 -8.202 19.835 1.00 97.44 131 LEU A CA 1
ATOM 1057 C C . LEU A 1 131 ? -7.920 -8.599 18.994 1.00 97.44 131 LEU A C 1
ATOM 1059 O O . LEU A 1 131 ? -7.864 -9.714 18.470 1.00 97.44 131 LEU A O 1
ATOM 1063 N N . VAL A 1 132 ? -6.980 -7.676 18.853 1.00 96.06 132 VAL A N 1
ATOM 1064 C CA . VAL A 1 132 ? -5.775 -7.848 18.044 1.00 96.06 132 VAL A CA 1
ATOM 1065 C C . VAL A 1 132 ? -4.576 -7.307 18.799 1.00 96.06 132 VAL A C 1
ATOM 1067 O O . VAL A 1 132 ? -4.700 -6.356 19.566 1.00 96.06 132 VAL A O 1
ATOM 1070 N N . THR A 1 133 ? -3.406 -7.863 18.532 1.00 95.94 133 THR A N 1
ATOM 1071 C CA . THR A 1 133 ? -2.145 -7.209 18.870 1.00 95.94 133 THR A CA 1
ATOM 1072 C C . THR A 1 133 ? -1.660 -6.491 17.617 1.00 95.94 133 THR A C 1
ATOM 1074 O O . THR A 1 133 ? -1.619 -7.079 16.538 1.00 95.94 133 THR A O 1
ATOM 1077 N N . ILE A 1 134 ? -1.368 -5.198 17.737 1.00 94.00 134 ILE A N 1
ATOM 1078 C CA . ILE A 1 134 ? -0.966 -4.343 16.622 1.00 94.00 134 ILE A CA 1
ATOM 1079 C C . ILE A 1 134 ? 0.514 -4.029 16.769 1.00 94.00 134 ILE A C 1
ATOM 1081 O O . ILE A 1 134 ? 0.936 -3.451 17.772 1.00 94.00 134 ILE A O 1
ATOM 1085 N N . SER A 1 135 ? 1.265 -4.350 15.723 1.00 92.12 135 SER A N 1
ATOM 1086 C CA . SER A 1 135 ? 2.628 -3.891 15.499 1.00 92.12 135 SER A CA 1
ATOM 1087 C C . SER A 1 135 ? 2.646 -3.003 14.256 1.00 92.12 135 SER A C 1
ATOM 1089 O O . SER A 1 135 ? 1.828 -3.156 13.346 1.00 92.12 135 SER A O 1
ATOM 1091 N N . ALA A 1 136 ? 3.529 -2.008 14.233 1.00 92.12 136 ALA A N 1
ATOM 1092 C CA . ALA A 1 136 ? 3.644 -1.112 13.090 1.00 92.12 136 ALA A CA 1
ATOM 1093 C C . ALA A 1 136 ? 5.074 -0.604 12.933 1.00 92.12 136 ALA A C 1
ATOM 1095 O O . ALA A 1 136 ? 5.795 -0.390 13.909 1.00 92.12 136 ALA A O 1
ATOM 1096 N N . SER A 1 137 ? 5.472 -0.360 11.692 1.00 90.12 137 SER A N 1
ATOM 1097 C CA . SER A 1 137 ? 6.714 0.328 11.357 1.00 90.12 137 SER A CA 1
ATOM 1098 C C . SE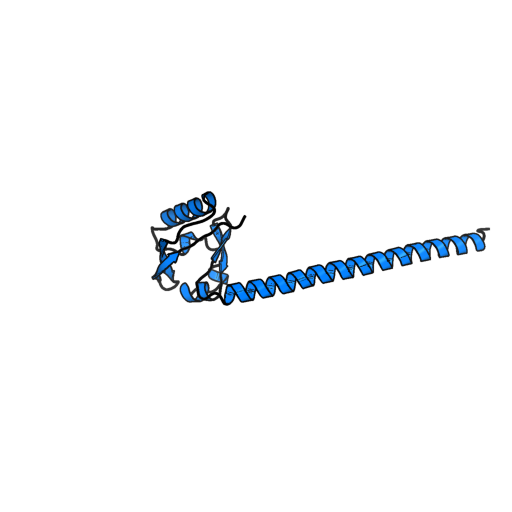R A 1 137 ? 6.446 1.297 10.218 1.00 90.12 137 SER A C 1
ATOM 1100 O O . SER A 1 137 ? 5.651 1.002 9.326 1.00 90.12 137 SER A O 1
ATOM 1102 N N . ALA A 1 138 ? 7.074 2.467 10.282 1.00 88.88 138 ALA A N 1
ATOM 1103 C CA . ALA A 1 138 ? 7.074 3.406 9.177 1.00 88.88 138 ALA A CA 1
ATOM 1104 C C . ALA A 1 138 ? 8.189 3.004 8.209 1.00 88.88 138 ALA A C 1
ATOM 1106 O O . ALA A 1 138 ? 9.350 2.897 8.603 1.00 88.88 138 ALA A O 1
ATOM 1107 N N . LEU A 1 139 ? 7.818 2.770 6.955 1.00 80.94 139 LEU A N 1
ATOM 1108 C CA . LEU A 1 139 ? 8.764 2.578 5.866 1.00 80.94 139 LEU A CA 1
ATOM 1109 C C . LEU A 1 139 ? 9.121 3.968 5.332 1.00 80.94 139 LEU A C 1
ATOM 1111 O O . LEU A 1 139 ? 8.226 4.721 4.948 1.00 80.94 139 LEU A O 1
ATOM 1115 N N . THR A 1 140 ? 10.403 4.318 5.386 1.00 62.59 140 THR A N 1
ATOM 1116 C CA . THR A 1 140 ? 10.972 5.547 4.807 1.00 62.59 140 THR A CA 1
ATOM 1117 C C . THR A 1 140 ? 11.532 5.296 3.424 1.00 62.59 140 THR A C 1
ATOM 1119 O O . THR A 1 140 ? 12.182 4.235 3.273 1.00 62.59 140 THR A O 1
#

Radius of gyration: 27.53 Å; Cα contacts (8 Å, |Δi|>4): 151; chains: 1; bounding box: 51×34×84 Å